Protein AF-A0A1X1JCT3-F1 (afdb_monomer_lite)

Organism: NCBI:txid1458253

Sequence (180 aa):
MIGAYLKKYRTEGNVTTKRLAEYLKVSQSYVSQIENEKKIPSVKKLFEITECIAACSIKEKCEQDGLNSEEYYIEYQTLASSYIDEIIKNINLDSIHNDKEKQMLKDLIEFNDKTSSLPWVSTTYKDISQDIINGEKIKINLDYIFRKNVKITIDGQALTTEDLTALQILIEGIRSRHKS

pLDDT: mean 83.37, std 13.07, range [45.69, 97.69]

Secondary structure (DSSP, 8-state):
-HHHHHHHHHHHTT--HHHHHHHHTS-HHHHHHHHTTSSPPPHHHHHHHHHHHHHHHHHHHHHHH---HHHHHHHHHHHHHHHHHHHHHH--GGG---HHHHHHHHHHHHHHHH-SS-TT---SS---HHHHHTT-------GGGGSTT---EETTEEPPHHHHHHHHHHHHHHHHHTT-

Foldseek 3Di:
DLLCLLVVLLVVLVHDLCNLCVQVVHDSVVNVCSNVVVDDDALVVSLVSLLSSLLSSLVVVCVPPVDDPVVSLVRSQVRSVVSLVVVLVPDDLVPDPDPVNSVRSVVSVVVCVVDVGDPSVPDVDDDCVVVVVVPHDDDDDPPVCLDPPHFDDDPNHTDDPVNSVVVVVVVVVVVVVVVD

InterPro domains:
  IPR001387 Cro/C1-type, helix-turn-helix domain [PF01381] (6-51)
  IPR001387 Cro/C1-type, helix-turn-helix domain [PS50943] (6-61)
  IPR001387 Cro/C1-type, helix-turn-helix domain [SM00530] (5-59)
  IPR001387 Cro/C1-type, helix-turn-helix domain [cd00093] (3-49)
  IPR010982 Lambda repressor-like, DNA-binding domain superfamily [G3DSA:1.10.260.40] (1-118)
  IPR010982 Lambda repressor-like, DNA-binding domain superfamily [SSF47413] (1-51)

Radius of gyration: 21.69 Å; chains: 1; bounding box: 50×47×53 Å

Structure (mmCIF, N/CA/C/O backbone):
data_AF-A0A1X1JCT3-F1
#
_entry.id   AF-A0A1X1JCT3-F1
#
loop_
_atom_site.group_PDB
_atom_site.id
_atom_site.type_symbol
_atom_site.label_atom_id
_atom_site.label_alt_id
_atom_site.label_comp_id
_atom_site.label_asym_id
_atom_site.label_entity_id
_atom_site.label_seq_id
_atom_site.pdbx_PDB_ins_code
_atom_site.Cartn_x
_atom_site.Cartn_y
_atom_site.Cartn_z
_atom_site.occupancy
_atom_site.B_iso_or_equiv
_atom_site.auth_seq_id
_atom_site.auth_comp_id
_atom_site.auth_asym_id
_atom_site.auth_atom_id
_atom_site.pdbx_PDB_model_num
ATOM 1 N N . MET A 1 1 ? 15.648 2.496 -11.342 1.00 85.56 1 MET A N 1
ATOM 2 C CA . MET A 1 1 ? 16.033 1.903 -10.046 1.00 85.56 1 MET A CA 1
ATOM 3 C C . MET A 1 1 ? 14.805 1.415 -9.283 1.00 85.56 1 MET A C 1
ATOM 5 O O . MET A 1 1 ? 14.842 0.349 -8.677 1.00 85.56 1 MET A O 1
ATOM 9 N N . ILE A 1 2 ? 13.714 2.183 -9.307 1.00 90.25 2 ILE A N 1
ATOM 10 C CA . ILE A 1 2 ? 12.456 1.843 -8.625 1.00 90.25 2 ILE A CA 1
ATOM 11 C C . ILE A 1 2 ? 11.802 0.593 -9.226 1.00 90.25 2 ILE A C 1
ATOM 13 O O . ILE A 1 2 ? 11.277 -0.245 -8.493 1.00 90.25 2 ILE A O 1
ATOM 17 N N . GLY A 1 3 ? 11.846 0.443 -10.553 1.00 93.81 3 GLY A N 1
ATOM 18 C CA . GLY A 1 3 ? 11.291 -0.715 -11.249 1.00 93.81 3 GLY A CA 1
ATOM 19 C C . GLY A 1 3 ? 11.857 -2.043 -10.747 1.00 93.81 3 GLY A C 1
ATOM 20 O O . GLY A 1 3 ? 11.100 -2.993 -10.541 1.00 93.81 3 GLY A O 1
ATOM 21 N N . ALA A 1 4 ? 13.162 -2.094 -10.474 1.00 93.56 4 ALA A N 1
ATOM 22 C CA . ALA A 1 4 ? 13.821 -3.273 -9.919 1.00 93.56 4 ALA A CA 1
ATOM 23 C C . ALA A 1 4 ? 13.297 -3.648 -8.520 1.00 93.56 4 ALA A C 1
ATOM 25 O O . ALA A 1 4 ? 13.029 -4.826 -8.277 1.00 93.56 4 ALA A O 1
ATOM 26 N N . TYR A 1 5 ? 13.083 -2.669 -7.632 1.00 95.31 5 TYR A N 1
ATOM 27 C CA . TYR A 1 5 ? 12.475 -2.902 -6.313 1.00 95.31 5 TYR A CA 1
ATOM 28 C C . TYR A 1 5 ? 11.040 -3.412 -6.431 1.00 95.31 5 TYR A C 1
ATOM 30 O O . TYR A 1 5 ? 10.685 -4.413 -5.815 1.00 95.31 5 TYR A O 1
ATOM 38 N N . LEU A 1 6 ? 10.228 -2.787 -7.287 1.00 96.44 6 LEU A N 1
ATOM 39 C CA . LEU A 1 6 ? 8.852 -3.230 -7.522 1.00 96.44 6 LEU A CA 1
ATOM 40 C C . LEU A 1 6 ? 8.801 -4.668 -8.039 1.00 96.44 6 LEU A C 1
ATOM 42 O O . LEU A 1 6 ? 7.996 -5.470 -7.567 1.00 96.44 6 LEU A O 1
ATOM 46 N N . LYS A 1 7 ? 9.699 -5.017 -8.965 1.00 97.38 7 LYS A N 1
ATOM 47 C CA . LYS A 1 7 ? 9.829 -6.382 -9.470 1.00 97.38 7 LYS A CA 1
ATOM 48 C C . LYS A 1 7 ? 10.231 -7.353 -8.360 1.00 97.38 7 LYS A C 1
ATOM 50 O O . LYS A 1 7 ? 9.602 -8.403 -8.264 1.00 97.38 7 LYS A O 1
ATOM 55 N N . LYS A 1 8 ? 11.225 -6.997 -7.535 1.00 96.38 8 LYS A N 1
ATOM 56 C CA . LYS A 1 8 ? 11.683 -7.782 -6.377 1.00 96.38 8 LYS A CA 1
ATOM 57 C C . LYS A 1 8 ? 10.515 -8.097 -5.441 1.00 96.38 8 LYS A C 1
ATOM 59 O O . LYS A 1 8 ? 10.186 -9.271 -5.281 1.00 96.38 8 LYS A O 1
ATOM 64 N N . TYR A 1 9 ? 9.836 -7.076 -4.915 1.00 95.94 9 TYR A N 1
ATOM 65 C CA . TYR A 1 9 ? 8.725 -7.255 -3.972 1.00 95.94 9 TYR A CA 1
ATOM 66 C C . TYR A 1 9 ? 7.585 -8.067 -4.571 1.00 95.94 9 TYR A C 1
ATOM 68 O O . TYR A 1 9 ? 7.040 -8.958 -3.924 1.00 95.94 9 TYR A O 1
ATOM 76 N N . ARG A 1 10 ? 7.258 -7.808 -5.843 1.00 96.06 10 ARG A N 1
ATOM 77 C CA . ARG A 1 10 ? 6.244 -8.576 -6.559 1.00 96.06 10 ARG A CA 1
ATOM 78 C C . ARG A 1 10 ? 6.619 -10.061 -6.620 1.00 96.06 10 ARG A C 1
ATOM 80 O O . ARG A 1 10 ? 5.765 -10.908 -6.379 1.00 96.06 10 ARG A O 1
ATOM 87 N N . THR A 1 11 ? 7.869 -10.384 -6.956 1.00 95.62 11 THR A N 1
ATOM 88 C CA . THR A 1 11 ? 8.324 -11.779 -7.050 1.00 95.62 11 THR A CA 1
ATOM 89 C C . THR A 1 11 ? 8.438 -12.469 -5.696 1.00 95.62 11 THR A C 1
ATOM 91 O O . THR A 1 11 ? 8.038 -13.621 -5.590 1.00 95.62 11 THR A O 1
ATOM 94 N N . GLU A 1 12 ? 8.922 -11.777 -4.664 1.00 93.69 12 GLU A N 1
ATOM 95 C CA . GLU A 1 12 ? 8.999 -12.305 -3.293 1.00 93.69 12 GLU A CA 1
ATOM 96 C C . GLU A 1 12 ? 7.607 -12.550 -2.699 1.00 93.69 12 GLU A C 1
ATOM 98 O O . GLU A 1 12 ? 7.407 -13.479 -1.921 1.00 93.69 12 GLU A O 1
ATOM 103 N N . GLY A 1 13 ? 6.631 -11.742 -3.111 1.00 89.56 13 GLY A N 1
ATOM 104 C CA . GLY A 1 13 ? 5.223 -11.892 -2.773 1.00 89.56 13 GLY A CA 1
ATOM 105 C C . GLY A 1 13 ? 4.447 -12.902 -3.619 1.00 89.56 13 GLY A C 1
ATOM 106 O O . GLY A 1 13 ? 3.234 -12.956 -3.481 1.00 89.56 13 GLY A O 1
ATOM 107 N N . ASN A 1 14 ? 5.105 -13.648 -4.518 1.00 91.31 14 ASN A N 1
ATOM 108 C CA . ASN A 1 14 ? 4.488 -14.585 -5.476 1.00 91.31 14 ASN A CA 1
ATOM 109 C C . ASN A 1 14 ? 3.436 -13.978 -6.428 1.00 91.31 14 ASN A C 1
ATOM 111 O O . ASN A 1 14 ? 2.758 -14.682 -7.177 1.00 91.31 14 ASN A O 1
ATOM 115 N N . VAL A 1 15 ? 3.382 -12.652 -6.530 1.00 93.19 15 VAL A N 1
ATOM 116 C CA . VAL A 1 15 ? 2.415 -11.951 -7.371 1.00 93.19 15 VAL A CA 1
ATOM 117 C C . VAL A 1 15 ? 2.869 -11.990 -8.835 1.00 93.19 15 VAL A C 1
ATOM 119 O O . VAL A 1 15 ? 3.974 -11.583 -9.202 1.00 93.19 15 VAL A O 1
ATOM 122 N N . THR A 1 16 ? 2.015 -12.439 -9.751 1.00 94.81 16 THR A N 1
ATOM 123 C CA . THR A 1 16 ? 2.352 -12.388 -11.187 1.00 94.81 16 THR A CA 1
ATOM 124 C C . THR A 1 16 ? 2.177 -10.976 -11.753 1.00 94.81 16 THR A C 1
ATOM 126 O O . THR A 1 16 ? 1.294 -10.226 -11.336 1.00 94.81 16 THR A O 1
ATOM 129 N N . THR A 1 17 ? 2.963 -10.602 -12.772 1.00 96.19 17 THR A N 1
ATOM 130 C CA . THR A 1 17 ? 2.784 -9.313 -13.475 1.00 96.19 17 THR A CA 1
ATOM 131 C C . THR A 1 17 ? 1.367 -9.167 -14.040 1.00 96.19 17 THR A C 1
ATOM 133 O O . THR A 1 17 ? 0.822 -8.067 -14.058 1.00 96.19 17 THR A O 1
ATOM 136 N N . LYS A 1 18 ? 0.761 -10.276 -14.491 1.00 95.81 18 LYS A N 1
ATOM 137 C CA . LYS A 1 18 ? -0.619 -10.312 -14.989 1.00 95.81 18 LYS A CA 1
ATOM 138 C C . LYS A 1 18 ? -1.611 -9.937 -13.884 1.00 95.81 18 LYS A C 1
ATOM 140 O O . LYS A 1 18 ? -2.403 -9.024 -14.081 1.00 95.81 18 LYS A O 1
ATOM 145 N N . ARG A 1 19 ? -1.512 -10.581 -12.717 1.00 92.75 19 ARG A N 1
ATOM 146 C CA . ARG A 1 19 ? -2.405 -10.331 -11.577 1.00 92.75 19 ARG A CA 1
ATOM 147 C C . ARG A 1 19 ? -2.274 -8.905 -11.049 1.00 92.75 19 ARG A C 1
ATOM 149 O O . ARG A 1 19 ? -3.281 -8.239 -10.834 1.00 92.75 19 ARG A O 1
ATOM 156 N N . LEU A 1 20 ? -1.046 -8.399 -10.926 1.00 95.31 20 LEU A N 1
ATOM 157 C CA . LEU A 1 20 ? -0.819 -7.005 -10.539 1.00 95.31 20 LEU A CA 1
ATOM 158 C C . LEU A 1 20 ? -1.470 -6.027 -11.533 1.00 95.31 20 LEU A C 1
ATOM 160 O O . LEU A 1 20 ? -2.116 -5.063 -11.127 1.00 95.31 20 LEU A O 1
ATOM 164 N N . ALA A 1 21 ? -1.338 -6.284 -12.837 1.00 96.25 21 ALA A N 1
ATOM 165 C CA . ALA A 1 21 ? -1.943 -5.450 -13.873 1.00 96.25 21 ALA A CA 1
ATOM 166 C C . ALA A 1 21 ? -3.483 -5.465 -13.827 1.00 96.25 21 ALA A C 1
ATOM 168 O O . ALA A 1 21 ? -4.101 -4.411 -13.980 1.00 96.25 21 ALA A O 1
ATOM 169 N N . GLU A 1 22 ? -4.090 -6.629 -13.568 1.00 94.00 22 GLU A N 1
ATOM 170 C CA . GLU A 1 22 ? -5.540 -6.781 -13.383 1.00 94.00 22 GLU A CA 1
ATOM 171 C C . GLU A 1 22 ? -6.048 -5.945 -12.199 1.00 94.00 22 GLU A C 1
ATOM 173 O O . GLU A 1 22 ? -6.997 -5.177 -12.359 1.00 94.00 22 GLU A O 1
ATOM 178 N N . TYR A 1 23 ? -5.375 -6.018 -11.044 1.00 90.19 23 TYR A N 1
ATOM 179 C CA . TYR A 1 23 ? -5.719 -5.229 -9.854 1.00 90.19 23 TYR A CA 1
ATOM 180 C C . TYR A 1 23 ? -5.597 -3.721 -10.096 1.00 90.19 23 TYR A C 1
ATOM 182 O O . TYR A 1 23 ? -6.498 -2.952 -9.759 1.00 90.19 23 TYR A O 1
ATOM 190 N N . LEU A 1 24 ? -4.512 -3.301 -10.748 1.00 92.00 24 LEU A N 1
ATOM 191 C CA . LEU A 1 24 ? -4.261 -1.900 -11.089 1.00 92.00 24 LEU A CA 1
ATOM 192 C C . LEU A 1 24 ? -5.132 -1.381 -12.243 1.00 92.00 24 LEU A C 1
ATOM 194 O O . LEU A 1 24 ? -5.092 -0.184 -12.534 1.00 92.00 24 LEU A O 1
ATOM 198 N N . LYS A 1 25 ? -5.893 -2.257 -12.916 1.00 95.12 25 LYS A N 1
ATOM 199 C CA . LYS A 1 25 ? -6.680 -1.946 -14.120 1.00 95.12 25 LYS A CA 1
ATOM 200 C C . LYS A 1 25 ? -5.827 -1.304 -15.224 1.00 95.12 25 LYS A C 1
ATOM 202 O O . LYS A 1 25 ? -6.226 -0.330 -15.861 1.00 95.12 25 LYS A O 1
ATOM 207 N N . VAL A 1 26 ? -4.634 -1.854 -15.446 1.00 95.19 26 VAL A N 1
ATOM 208 C CA . VAL A 1 26 ? -3.683 -1.433 -16.491 1.00 95.19 26 VAL A CA 1
ATOM 209 C C . VAL A 1 26 ? -3.260 -2.627 -17.346 1.00 95.19 26 VAL A C 1
ATOM 211 O O . VAL A 1 26 ? -3.578 -3.774 -17.047 1.00 95.19 26 VAL A O 1
ATOM 214 N N . SER A 1 27 ? -2.516 -2.386 -18.428 1.00 97.56 27 SER A N 1
ATOM 215 C CA . SER A 1 27 ? -1.967 -3.482 -19.230 1.00 97.56 27 SER A CA 1
ATOM 216 C C . SER A 1 27 ? -0.768 -4.145 -18.542 1.00 97.56 27 SER A C 1
ATOM 218 O O . SER A 1 27 ? 0.039 -3.486 -17.885 1.00 97.56 27 SER A O 1
ATOM 220 N N . GLN A 1 28 ? -0.575 -5.447 -18.766 1.00 97.31 28 GLN A N 1
ATOM 221 C CA . GLN A 1 28 ? 0.627 -6.156 -18.302 1.00 97.31 28 GLN A CA 1
ATOM 222 C C . GLN A 1 28 ? 1.914 -5.515 -18.854 1.00 97.31 28 GLN A C 1
ATOM 224 O O . GLN A 1 28 ? 2.928 -5.433 -18.159 1.00 97.31 28 GLN A O 1
ATOM 229 N N . SER A 1 29 ? 1.860 -4.994 -20.087 1.00 97.69 29 SER A N 1
ATOM 230 C CA . SER A 1 29 ? 2.967 -4.245 -20.687 1.00 97.69 29 SER A CA 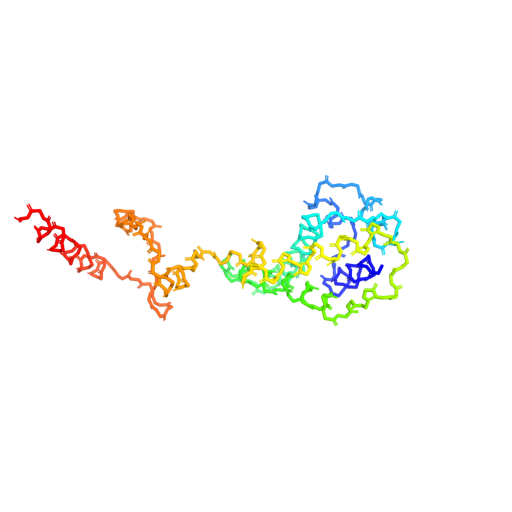1
ATOM 231 C C . SER A 1 29 ? 3.292 -2.963 -19.919 1.00 97.69 29 SER A C 1
ATOM 233 O O . SER A 1 29 ? 4.461 -2.605 -19.846 1.00 97.69 29 SER A O 1
ATOM 235 N N . TYR A 1 30 ? 2.300 -2.265 -19.360 1.00 97.31 30 TYR A N 1
ATOM 236 C CA . TYR A 1 30 ? 2.524 -1.049 -18.577 1.00 97.31 30 TYR A CA 1
ATOM 237 C C . TYR A 1 30 ? 3.313 -1.354 -17.297 1.00 97.31 30 TYR A C 1
ATOM 239 O O . TYR A 1 30 ? 4.300 -0.680 -17.011 1.00 97.31 30 TYR A O 1
ATOM 247 N N . VAL A 1 31 ? 2.925 -2.409 -16.573 1.00 97.31 31 VAL A N 1
ATOM 248 C CA . VAL A 1 31 ? 3.650 -2.873 -15.376 1.00 97.31 31 VAL A CA 1
ATOM 249 C C . VAL A 1 31 ? 5.072 -3.295 -15.744 1.00 97.31 31 VAL A C 1
ATOM 251 O O . VAL A 1 31 ? 6.030 -2.843 -15.127 1.00 97.31 31 VAL A O 1
ATOM 254 N N . SER A 1 32 ? 5.228 -4.081 -16.814 1.00 97.25 32 SER A N 1
ATOM 255 C CA . SER A 1 32 ? 6.544 -4.508 -17.301 1.00 97.25 32 SER A CA 1
ATOM 256 C C . SER A 1 32 ? 7.435 -3.326 -17.706 1.00 97.25 32 SER A C 1
ATOM 258 O O . SER A 1 32 ? 8.631 -3.328 -17.432 1.00 97.25 32 SER A O 1
ATOM 260 N N . GLN A 1 33 ? 6.880 -2.279 -18.323 1.00 97.69 33 GLN A N 1
ATOM 261 C CA . GLN A 1 33 ? 7.644 -1.070 -18.644 1.00 97.69 33 GLN A CA 1
ATOM 262 C C . GLN A 1 33 ? 8.163 -0.364 -17.390 1.00 97.69 33 GLN A C 1
ATOM 264 O O . GLN A 1 33 ? 9.284 0.133 -17.419 1.00 97.69 33 GLN A O 1
ATOM 269 N N . ILE A 1 34 ? 7.386 -0.342 -16.306 1.00 96.62 34 ILE A N 1
ATOM 270 C CA . ILE A 1 34 ? 7.836 0.215 -15.026 1.00 96.62 34 ILE A CA 1
ATOM 271 C C . ILE A 1 34 ? 8.928 -0.665 -14.415 1.00 96.62 34 ILE A C 1
ATOM 273 O O . ILE A 1 34 ? 10.010 -0.171 -14.126 1.00 96.62 34 ILE A O 1
ATOM 277 N N . GLU A 1 35 ? 8.693 -1.974 -14.295 1.00 96.75 35 GLU A N 1
ATOM 278 C CA . GLU A 1 35 ? 9.648 -2.922 -13.697 1.00 96.75 35 GLU A CA 1
ATOM 279 C C . GLU A 1 35 ? 10.999 -2.982 -14.420 1.00 96.75 35 GLU A C 1
ATOM 281 O O . GLU A 1 35 ? 12.017 -3.301 -13.814 1.00 96.75 35 GLU A O 1
ATOM 286 N N . ASN A 1 36 ? 11.010 -2.688 -15.721 1.00 95.81 36 ASN A N 1
ATOM 287 C CA . ASN A 1 36 ? 12.220 -2.648 -16.541 1.00 95.81 36 ASN A CA 1
ATOM 288 C C . ASN A 1 36 ? 12.744 -1.219 -16.763 1.00 95.81 36 ASN A C 1
ATOM 290 O O . ASN A 1 36 ? 13.478 -0.992 -17.722 1.00 95.81 36 ASN A O 1
ATOM 294 N N . GLU A 1 37 ? 12.343 -0.255 -15.926 1.00 93.06 37 GLU A N 1
ATOM 295 C CA . GLU A 1 37 ? 12.849 1.130 -15.921 1.00 93.06 37 GLU A CA 1
ATOM 296 C C . GLU A 1 37 ? 12.581 1.921 -17.216 1.00 93.06 37 GLU A C 1
ATOM 298 O O . GLU A 1 37 ? 13.132 2.995 -17.446 1.00 93.06 37 GLU A O 1
ATOM 303 N N . LYS A 1 38 ? 11.701 1.413 -18.083 1.00 94.38 38 LYS A N 1
ATOM 304 C CA . LYS A 1 38 ? 11.296 2.076 -19.332 1.00 94.38 38 LYS A CA 1
ATOM 305 C C . LYS A 1 38 ? 10.260 3.168 -19.088 1.00 94.38 38 LYS A C 1
ATOM 307 O O . LYS A 1 38 ? 10.046 4.018 -19.951 1.00 94.38 38 LYS A O 1
ATOM 312 N N . LYS A 1 39 ? 9.573 3.123 -17.946 1.00 94.94 39 LYS A N 1
ATOM 313 C CA . LYS A 1 39 ? 8.549 4.089 -17.560 1.00 94.94 39 LYS A CA 1
ATOM 314 C C . LYS A 1 39 ? 8.666 4.424 -16.081 1.00 94.94 39 LYS A C 1
ATOM 316 O O . LYS A 1 39 ? 8.660 3.535 -15.243 1.00 94.94 39 LYS A O 1
ATOM 321 N N . ILE A 1 40 ? 8.704 5.716 -15.779 1.00 93.69 40 ILE A N 1
ATOM 322 C CA . ILE A 1 40 ? 8.764 6.224 -14.408 1.00 93.69 40 ILE A CA 1
ATOM 323 C C . ILE A 1 40 ? 7.322 6.476 -13.933 1.00 93.69 40 ILE A C 1
ATOM 325 O O . ILE A 1 40 ? 6.595 7.218 -14.606 1.00 93.69 40 ILE A O 1
ATOM 329 N N . PRO A 1 41 ? 6.858 5.841 -12.841 1.00 94.44 41 PRO A N 1
ATOM 330 C CA . PRO A 1 41 ? 5.549 6.128 -12.262 1.00 94.44 41 PRO A CA 1
ATOM 331 C C . PRO A 1 41 ? 5.560 7.490 -11.551 1.00 94.44 41 PRO A C 1
ATOM 333 O O . PRO A 1 41 ? 6.612 7.985 -11.171 1.00 94.44 41 PRO A O 1
ATOM 336 N N . SER A 1 42 ? 4.393 8.095 -11.327 1.00 93.19 42 SER A N 1
ATOM 337 C CA . SER A 1 42 ? 4.280 9.184 -10.344 1.00 93.19 42 SER A CA 1
ATOM 338 C C . SER A 1 42 ? 4.380 8.633 -8.918 1.00 93.19 42 SER A C 1
ATOM 340 O O . SER A 1 42 ? 4.141 7.443 -8.718 1.00 93.19 42 SER A O 1
ATOM 342 N N . VAL A 1 43 ? 4.637 9.484 -7.918 1.00 91.81 43 VAL A N 1
ATOM 343 C CA . VAL A 1 43 ? 4.608 9.090 -6.491 1.00 91.81 43 VAL A CA 1
ATOM 344 C C . VAL A 1 43 ? 3.286 8.405 -6.134 1.00 91.81 43 VAL A C 1
ATOM 346 O O . VAL A 1 43 ? 3.277 7.288 -5.627 1.00 91.81 43 VAL A O 1
ATOM 349 N N . LYS A 1 44 ? 2.154 8.998 -6.532 1.00 90.00 44 LYS A N 1
ATOM 350 C CA . LYS A 1 44 ? 0.828 8.388 -6.350 1.00 90.00 44 LYS A CA 1
ATOM 351 C C . LYS A 1 44 ? 0.717 7.004 -7.000 1.00 90.00 44 LYS A C 1
ATOM 353 O O . LYS A 1 44 ? 0.133 6.096 -6.426 1.00 90.00 44 LYS A O 1
ATOM 358 N N . LYS A 1 45 ? 1.252 6.827 -8.211 1.00 92.62 45 LYS A N 1
ATOM 359 C CA . LYS A 1 45 ? 1.187 5.529 -8.890 1.00 92.62 45 LYS A CA 1
ATOM 360 C C . LYS A 1 45 ? 2.139 4.511 -8.256 1.00 92.62 45 LYS A C 1
ATOM 362 O O . LYS A 1 45 ? 1.795 3.338 -8.233 1.00 92.62 45 LYS A O 1
ATOM 367 N N . LEU A 1 46 ? 3.296 4.938 -7.749 1.00 94.25 46 LEU A N 1
ATOM 368 C CA . LEU A 1 46 ? 4.205 4.083 -6.984 1.00 94.25 46 LEU A CA 1
ATOM 369 C C . LEU A 1 46 ? 3.484 3.512 -5.762 1.00 94.25 46 LEU A C 1
ATOM 371 O O . LEU A 1 46 ? 3.464 2.301 -5.593 1.00 94.25 46 LEU A O 1
ATOM 375 N N . PHE A 1 47 ? 2.827 4.385 -5.005 1.00 91.75 47 PHE A N 1
ATOM 376 C CA . PHE A 1 47 ? 1.982 4.048 -3.867 1.00 91.75 47 PHE A CA 1
ATOM 377 C C . PHE A 1 47 ? 0.893 3.024 -4.202 1.00 91.75 47 PHE A C 1
ATOM 379 O O . PHE A 1 47 ? 0.811 1.978 -3.565 1.00 91.75 47 PHE A O 1
ATOM 386 N N . GLU A 1 48 ? 0.121 3.262 -5.263 1.00 91.81 48 GLU A N 1
ATOM 387 C CA . GLU A 1 48 ? -0.893 2.304 -5.720 1.00 91.81 48 GLU A CA 1
ATOM 388 C C . GLU A 1 48 ? -0.284 0.943 -6.109 1.00 91.81 48 GLU A C 1
ATOM 390 O O . GLU A 1 48 ? -0.882 -0.103 -5.856 1.00 91.81 48 GLU A O 1
ATOM 395 N N . ILE A 1 49 ? 0.906 0.933 -6.726 1.00 95.00 49 ILE A N 1
ATOM 396 C CA . ILE A 1 49 ? 1.592 -0.307 -7.110 1.00 95.00 49 ILE A CA 1
ATOM 397 C C . ILE A 1 49 ? 2.074 -1.069 -5.871 1.00 95.00 49 ILE A C 1
ATOM 399 O O . ILE A 1 49 ? 1.822 -2.269 -5.784 1.00 95.00 49 ILE A O 1
ATOM 403 N N . THR A 1 50 ? 2.754 -0.411 -4.926 1.00 94.25 50 THR A N 1
ATOM 404 C CA . THR A 1 50 ? 3.269 -1.057 -3.706 1.00 94.25 50 THR A CA 1
ATOM 405 C C . THR A 1 50 ? 2.142 -1.595 -2.837 1.00 94.25 50 THR A C 1
ATOM 407 O O . THR A 1 50 ? 2.239 -2.720 -2.349 1.00 94.25 50 THR A O 1
ATOM 410 N N . GLU A 1 51 ? 1.047 -0.843 -2.720 1.00 91.81 51 GLU A N 1
ATOM 411 C CA . GLU A 1 51 ? -0.161 -1.278 -2.022 1.00 91.81 51 GLU A CA 1
ATOM 412 C C . GLU A 1 51 ? -0.779 -2.516 -2.687 1.00 91.81 51 GLU A C 1
ATOM 414 O O . GLU A 1 51 ? -1.052 -3.511 -2.017 1.00 91.81 51 GLU A O 1
ATOM 419 N N . CYS A 1 52 ? -0.934 -2.508 -4.017 1.00 92.69 52 CYS A N 1
ATOM 420 C CA . CYS A 1 52 ? -1.479 -3.656 -4.744 1.00 92.69 52 CYS A CA 1
ATOM 421 C C . CYS A 1 52 ? -0.586 -4.895 -4.651 1.00 92.69 52 CYS A C 1
ATOM 423 O O . CYS A 1 52 ? -1.113 -6.004 -4.549 1.00 92.69 52 CYS A O 1
ATOM 425 N N . ILE A 1 53 ? 0.743 -4.729 -4.695 1.00 94.62 53 ILE A N 1
ATOM 426 C CA . ILE A 1 53 ? 1.681 -5.839 -4.489 1.00 94.62 53 ILE A CA 1
ATOM 427 C C . ILE A 1 53 ? 1.449 -6.428 -3.101 1.00 94.62 53 ILE A C 1
ATOM 429 O O . ILE A 1 53 ? 1.168 -7.617 -3.009 1.00 94.62 53 ILE A O 1
ATOM 433 N N . ALA A 1 54 ? 1.489 -5.612 -2.046 1.00 92.62 54 ALA A N 1
ATOM 434 C CA . ALA A 1 54 ? 1.309 -6.088 -0.679 1.00 92.62 54 ALA A CA 1
ATOM 435 C C . ALA A 1 54 ? -0.047 -6.780 -0.475 1.00 92.62 54 ALA A C 1
ATOM 437 O O . ALA A 1 54 ? -0.095 -7.890 0.051 1.00 92.62 54 ALA A O 1
ATOM 438 N N . ALA A 1 55 ? -1.137 -6.174 -0.954 1.00 89.19 55 ALA A N 1
ATOM 439 C CA . ALA A 1 55 ? -2.477 -6.747 -0.860 1.00 89.19 55 ALA A CA 1
ATOM 440 C C . ALA A 1 55 ? -2.571 -8.103 -1.577 1.00 89.19 55 ALA A C 1
ATOM 442 O O . ALA A 1 55 ? -3.147 -9.047 -1.041 1.00 89.19 55 ALA A O 1
ATOM 443 N N . CYS A 1 56 ? -1.977 -8.234 -2.768 1.00 89.00 56 CYS A N 1
ATOM 444 C CA . CYS A 1 56 ? -1.935 -9.514 -3.476 1.00 89.00 56 CYS A CA 1
ATOM 445 C C . CYS A 1 56 ? -1.104 -10.559 -2.715 1.00 89.00 56 CYS A C 1
ATOM 447 O O . CYS A 1 56 ? -1.572 -11.686 -2.565 1.00 89.00 56 CYS A O 1
ATOM 449 N N . SER A 1 57 ? 0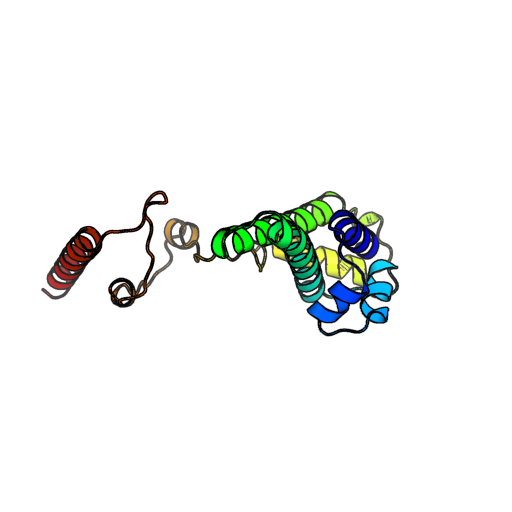.067 -10.178 -2.196 1.00 88.56 57 SER A N 1
ATOM 450 C CA . SER A 1 57 ? 0.960 -11.059 -1.431 1.00 88.56 57 SER A CA 1
ATOM 451 C C . SER A 1 57 ? 0.310 -11.591 -0.151 1.00 88.56 57 SER A C 1
ATOM 453 O O . SER A 1 57 ? 0.455 -12.765 0.178 1.00 88.56 57 SER A O 1
ATOM 455 N N . ILE A 1 58 ? -0.405 -10.735 0.588 1.00 83.44 58 ILE A N 1
ATOM 456 C CA . ILE A 1 58 ? -1.116 -11.131 1.812 1.00 83.44 58 ILE A CA 1
ATOM 457 C C . ILE A 1 58 ? -2.347 -11.969 1.467 1.00 83.44 58 ILE A C 1
ATOM 459 O O . ILE A 1 58 ? -2.566 -13.002 2.088 1.00 83.44 58 ILE A O 1
ATOM 463 N N . LYS A 1 59 ? -3.110 -11.610 0.426 1.00 75.62 59 LYS A N 1
ATOM 464 C CA . LYS A 1 59 ? -4.287 -12.387 0.009 1.00 75.62 59 LYS A CA 1
ATOM 465 C C . LYS A 1 59 ? -3.940 -13.834 -0.347 1.00 75.62 59 LYS A C 1
ATOM 467 O O . LYS A 1 59 ? -4.690 -14.732 0.018 1.00 75.62 59 LYS A O 1
ATOM 472 N N . GLU A 1 60 ? -2.809 -14.064 -1.013 1.00 66.00 60 GLU A N 1
ATOM 473 C CA .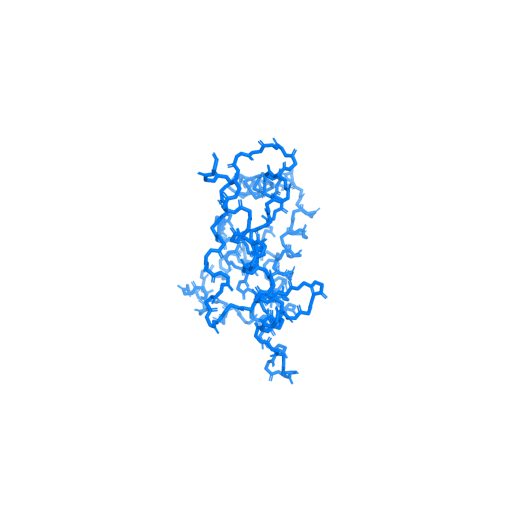 GLU A 1 60 ? -2.332 -15.422 -1.313 1.00 66.00 60 GLU A CA 1
ATOM 474 C C . GLU A 1 60 ? -2.014 -16.233 -0.046 1.00 66.00 60 GLU A C 1
ATOM 476 O O . GLU A 1 60 ? -2.239 -17.442 -0.035 1.00 66.00 60 GLU A O 1
ATOM 481 N N . LYS A 1 61 ? -1.568 -15.580 1.035 1.00 63.38 61 LYS A N 1
ATOM 482 C CA . LYS A 1 61 ? -1.378 -16.214 2.351 1.00 63.38 61 LYS A CA 1
ATOM 483 C C . LYS A 1 61 ? -2.712 -16.457 3.069 1.00 63.38 61 LYS A C 1
ATOM 485 O O . LYS A 1 61 ? -2.935 -17.528 3.619 1.00 63.38 61 LYS A O 1
ATOM 490 N N . CYS A 1 62 ? -3.650 -15.512 3.008 1.00 63.34 62 CYS A N 1
ATOM 491 C CA . CYS A 1 62 ? -4.960 -15.646 3.659 1.00 63.34 62 CYS A CA 1
ATOM 492 C C . CYS A 1 62 ? -5.849 -16.725 3.026 1.00 63.34 62 CYS A C 1
ATOM 494 O O . CYS A 1 62 ? -6.610 -17.374 3.741 1.00 63.34 62 CYS A O 1
ATOM 496 N N . GLU A 1 63 ? -5.746 -16.940 1.708 1.00 59.53 63 GLU A N 1
ATOM 497 C CA . GLU A 1 63 ? -6.420 -18.045 1.007 1.00 59.53 63 GLU A CA 1
ATOM 498 C C . GLU A 1 63 ? -5.936 -19.431 1.496 1.00 59.53 63 GLU A C 1
ATOM 500 O O . GLU A 1 63 ? -6.615 -20.427 1.248 1.00 59.53 63 GLU A O 1
ATOM 505 N N . GLN A 1 64 ? -4.812 -19.495 2.224 1.00 56.09 64 GLN A N 1
ATOM 506 C CA . GLN A 1 64 ? -4.244 -20.715 2.808 1.00 56.09 64 GLN A CA 1
ATOM 507 C C . GLN A 1 64 ? -4.520 -20.846 4.321 1.00 56.09 64 GLN A C 1
ATOM 509 O O . GLN A 1 64 ? -4.790 -21.957 4.773 1.00 56.09 64 GLN A O 1
ATOM 514 N N . ASP A 1 65 ? -4.541 -19.734 5.074 1.00 55.25 65 ASP A N 1
ATOM 515 C CA . ASP A 1 65 ? -4.479 -19.760 6.551 1.00 55.25 65 ASP A CA 1
ATOM 516 C C . ASP A 1 65 ? -5.718 -19.213 7.306 1.00 55.25 65 ASP A C 1
ATOM 518 O O . ASP A 1 65 ? -5.768 -19.282 8.532 1.00 55.25 65 ASP A O 1
ATOM 522 N N . GLY A 1 66 ? -6.756 -18.703 6.626 1.00 56.56 66 GLY A N 1
ATOM 523 C CA . GLY A 1 66 ? -8.043 -18.373 7.276 1.00 56.56 66 GLY A CA 1
ATOM 524 C C . GLY A 1 66 ? -8.084 -17.090 8.131 1.00 56.56 66 GLY A C 1
ATOM 525 O O . GLY A 1 66 ? -8.907 -16.992 9.042 1.00 56.56 66 GLY A O 1
ATOM 526 N N . LEU A 1 67 ? -7.230 -16.105 7.833 1.00 54.75 67 LEU A N 1
ATOM 527 C CA . LEU A 1 67 ? -7.197 -14.770 8.463 1.00 54.75 67 LEU A CA 1
ATOM 528 C C . LEU A 1 67 ? -8.540 -14.012 8.372 1.00 54.75 67 LEU A C 1
ATOM 530 O O . LEU A 1 67 ? -9.243 -14.073 7.358 1.00 54.75 67 LEU A O 1
ATOM 534 N N . ASN A 1 68 ? -8.879 -13.246 9.418 1.00 57.84 68 ASN A N 1
ATOM 535 C CA . ASN A 1 68 ? -10.056 -12.369 9.420 1.00 57.84 68 ASN A CA 1
ATOM 536 C C . ASN A 1 68 ? -9.804 -11.065 8.624 1.00 57.84 68 ASN A C 1
ATOM 538 O O . ASN A 1 68 ? -8.669 -10.669 8.363 1.00 57.84 68 ASN A O 1
ATOM 542 N N . SER A 1 69 ? -10.874 -10.379 8.207 1.00 57.94 69 SER A N 1
ATOM 543 C CA . SER A 1 69 ? -10.792 -9.218 7.303 1.00 57.94 69 SER A CA 1
ATOM 544 C C . SER A 1 69 ? -10.113 -7.975 7.894 1.00 57.94 69 SER A C 1
ATOM 546 O O . SER A 1 69 ? -9.650 -7.126 7.134 1.00 57.94 69 SER A O 1
ATOM 548 N N . GLU A 1 70 ? -10.104 -7.832 9.221 1.00 58.31 70 GLU A N 1
ATOM 549 C CA . GLU A 1 70 ? -9.509 -6.680 9.915 1.00 58.31 70 GLU A CA 1
ATOM 550 C C . GLU A 1 70 ? -7.980 -6.861 10.046 1.00 58.31 70 GLU A C 1
ATOM 552 O O . GLU A 1 70 ? -7.235 -5.928 9.747 1.00 58.31 70 GLU A O 1
ATOM 557 N N . GLU A 1 71 ? -7.504 -8.075 10.353 1.00 62.75 71 GLU A N 1
ATOM 558 C CA . GLU A 1 71 ? -6.074 -8.440 10.349 1.00 62.75 71 GLU A CA 1
ATOM 559 C C . GLU A 1 71 ? -5.457 -8.329 8.947 1.00 62.75 71 GLU A C 1
ATOM 561 O O . GLU A 1 71 ? -4.385 -7.745 8.786 1.00 62.75 71 GLU A O 1
ATOM 566 N N . TYR A 1 72 ? -6.188 -8.765 7.913 1.00 68.25 72 TYR A N 1
ATOM 567 C CA . TYR A 1 72 ? -5.779 -8.626 6.510 1.00 68.25 72 TYR A CA 1
ATOM 568 C C . TYR A 1 72 ? -5.415 -7.181 6.138 1.00 68.25 72 TYR A C 1
ATOM 570 O O . TYR A 1 72 ? -4.408 -6.941 5.468 1.00 68.25 72 TYR A O 1
ATOM 578 N N . TYR A 1 73 ? -6.245 -6.217 6.553 1.00 68.69 73 TYR A N 1
ATOM 579 C CA . TYR A 1 73 ? -6.078 -4.814 6.178 1.00 68.69 73 TYR A CA 1
ATOM 580 C C . TYR A 1 73 ? -4.822 -4.208 6.806 1.00 68.69 73 TYR A C 1
ATOM 582 O O . TYR A 1 73 ? -4.059 -3.530 6.125 1.00 68.69 73 TYR A O 1
ATOM 590 N N . ILE A 1 74 ? -4.573 -4.505 8.082 1.00 69.12 74 ILE A N 1
ATOM 591 C CA . ILE A 1 74 ? -3.386 -4.023 8.793 1.00 69.12 74 ILE A CA 1
ATOM 592 C C . ILE A 1 74 ? -2.119 -4.628 8.175 1.00 69.12 74 ILE A C 1
ATOM 594 O O . ILE A 1 74 ? -1.171 -3.903 7.873 1.00 69.12 74 ILE A O 1
ATOM 598 N N . GLU A 1 75 ? -2.115 -5.938 7.920 1.00 78.25 75 GLU A N 1
ATOM 599 C CA . GLU A 1 75 ? -0.928 -6.643 7.431 1.00 78.25 75 GLU A CA 1
ATOM 600 C C . GLU A 1 75 ? -0.442 -6.137 6.071 1.00 78.25 75 GLU A C 1
ATOM 602 O O . GLU A 1 75 ? 0.756 -5.881 5.898 1.00 78.25 75 GLU A O 1
ATOM 607 N N . TYR A 1 76 ? -1.343 -5.960 5.097 1.00 82.62 76 TYR A N 1
ATOM 608 C CA . TYR A 1 76 ? -0.901 -5.508 3.777 1.00 82.62 76 TYR A CA 1
ATOM 609 C C . TYR A 1 76 ? -0.426 -4.054 3.807 1.00 82.62 76 TYR A C 1
ATOM 611 O O . TYR A 1 76 ? 0.490 -3.696 3.067 1.00 82.62 76 TYR A O 1
ATOM 619 N N . GLN A 1 77 ? -1.006 -3.216 4.666 1.00 82.75 77 GLN A N 1
ATOM 620 C CA . GLN A 1 77 ? -0.579 -1.830 4.817 1.00 82.75 77 GLN A CA 1
ATOM 621 C C . GLN A 1 77 ? 0.815 -1.737 5.422 1.00 82.75 77 GLN A C 1
ATOM 623 O O . GLN A 1 77 ? 1.665 -1.029 4.884 1.00 82.75 77 GLN A O 1
ATOM 628 N N . THR A 1 78 ? 1.080 -2.490 6.492 1.00 84.06 78 THR A N 1
ATOM 629 C CA . THR A 1 78 ? 2.418 -2.583 7.087 1.00 84.06 78 THR A CA 1
ATOM 630 C C . THR A 1 78 ? 3.440 -3.064 6.060 1.00 84.06 78 THR A C 1
ATOM 632 O O . THR A 1 78 ? 4.519 -2.481 5.935 1.00 84.06 78 THR A O 1
ATOM 635 N N . LEU A 1 79 ? 3.088 -4.080 5.268 1.00 88.88 79 LEU A N 1
ATOM 636 C CA . LEU A 1 79 ? 3.961 -4.602 4.224 1.00 88.88 79 LEU A CA 1
ATOM 637 C C . LEU A 1 79 ? 4.224 -3.564 3.119 1.00 88.88 79 LEU A C 1
ATOM 639 O O . LEU A 1 79 ? 5.378 -3.339 2.754 1.00 88.88 79 LEU A O 1
ATOM 643 N N . ALA A 1 80 ? 3.189 -2.877 2.632 1.00 90.75 80 ALA A N 1
ATOM 644 C CA . ALA A 1 80 ? 3.334 -1.821 1.632 1.00 90.75 80 ALA A CA 1
ATOM 645 C C . ALA A 1 80 ? 4.229 -0.671 2.123 1.00 90.75 80 ALA A C 1
ATOM 647 O O . ALA A 1 80 ? 5.023 -0.143 1.345 1.00 90.75 80 ALA A O 1
ATOM 648 N N . SER A 1 81 ? 4.155 -0.317 3.408 1.00 87.88 81 SER A N 1
ATOM 649 C CA . SER A 1 81 ? 5.032 0.694 4.012 1.00 87.88 81 SER A CA 1
ATOM 650 C C . SER A 1 81 ? 6.476 0.250 4.042 1.00 87.88 81 SER A C 1
ATOM 652 O O . SER A 1 81 ? 7.349 0.990 3.597 1.00 87.88 81 SER A O 1
ATOM 654 N N . SER A 1 82 ? 6.717 -0.997 4.454 1.00 90.44 82 SER A N 1
ATOM 655 C CA . SER A 1 82 ? 8.072 -1.549 4.487 1.00 90.44 82 SER A CA 1
ATOM 656 C C . SER A 1 82 ? 8.755 -1.504 3.115 1.00 90.44 82 SER A C 1
ATOM 658 O O . SER A 1 82 ? 9.950 -1.228 3.029 1.00 90.44 82 SER A O 1
ATOM 660 N N . TYR A 1 83 ? 7.995 -1.680 2.026 1.00 93.69 83 TYR A N 1
ATOM 661 C CA . TYR A 1 83 ? 8.513 -1.570 0.663 1.00 93.69 83 TYR A CA 1
ATOM 662 C C . TYR A 1 83 ? 8.990 -0.158 0.323 1.00 93.69 83 TYR A C 1
ATOM 664 O O . TYR A 1 83 ? 10.021 -0.006 -0.337 1.00 93.69 83 TYR A O 1
ATOM 672 N N . ILE A 1 84 ? 8.251 0.868 0.751 1.00 92.44 84 ILE A N 1
ATOM 673 C CA . ILE A 1 84 ? 8.624 2.269 0.539 1.00 92.44 84 ILE A CA 1
ATOM 674 C C . ILE A 1 84 ? 9.805 2.656 1.412 1.00 92.44 84 ILE A C 1
ATOM 676 O O . ILE A 1 84 ? 10.739 3.262 0.895 1.00 92.44 84 ILE A O 1
ATOM 680 N N . ASP A 1 85 ? 9.800 2.267 2.684 1.00 90.00 85 ASP A N 1
ATOM 681 C CA . ASP A 1 85 ? 10.905 2.537 3.604 1.00 90.00 85 ASP A CA 1
ATOM 682 C C . ASP A 1 85 ? 12.204 1.923 3.082 1.00 90.00 85 ASP A C 1
ATOM 684 O O . ASP A 1 85 ? 13.250 2.573 3.064 1.00 90.00 85 ASP A O 1
ATOM 688 N N . GLU A 1 86 ? 12.144 0.683 2.587 1.00 92.00 86 GLU A N 1
ATOM 689 C CA . GLU A 1 86 ? 13.291 0.027 1.967 1.00 92.00 86 GLU A CA 1
ATOM 690 C C . GLU A 1 86 ? 13.715 0.734 0.668 1.00 92.00 86 GLU A C 1
ATOM 692 O O . GLU A 1 86 ? 14.915 0.904 0.444 1.00 92.00 86 GLU A O 1
ATOM 697 N N . ILE A 1 87 ? 12.777 1.202 -0.166 1.00 92.12 87 ILE A N 1
ATOM 698 C CA . ILE A 1 87 ? 13.112 2.012 -1.348 1.00 92.12 87 ILE A CA 1
ATOM 699 C C . ILE A 1 87 ? 13.848 3.291 -0.914 1.00 92.12 87 ILE A C 1
ATOM 701 O O . ILE A 1 87 ? 14.964 3.520 -1.372 1.00 92.12 87 ILE A O 1
ATOM 705 N N . ILE A 1 88 ? 13.273 4.087 -0.005 1.00 91.12 88 ILE A N 1
ATOM 706 C CA . ILE A 1 88 ? 13.842 5.350 0.502 1.00 91.12 88 ILE A CA 1
ATOM 707 C C . ILE A 1 88 ? 15.235 5.127 1.086 1.00 91.12 88 ILE A C 1
ATOM 709 O O . ILE A 1 88 ? 16.180 5.816 0.704 1.00 91.12 88 ILE A O 1
ATOM 713 N N . LYS A 1 89 ? 15.386 4.121 1.950 1.00 90.69 89 LYS A N 1
ATOM 714 C CA . LYS A 1 89 ? 16.650 3.804 2.621 1.00 90.69 89 LYS A CA 1
ATOM 715 C C . LYS A 1 89 ? 17.780 3.455 1.651 1.00 90.69 89 LYS A C 1
ATOM 717 O O . LYS A 1 89 ? 18.940 3.712 1.960 1.00 90.69 89 LYS A O 1
ATOM 722 N N . ASN A 1 90 ? 17.460 2.842 0.514 1.00 90.19 90 ASN A N 1
ATOM 723 C CA . ASN A 1 90 ? 18.460 2.374 -0.445 1.00 90.19 90 ASN A CA 1
ATOM 724 C C . ASN A 1 90 ? 18.624 3.291 -1.669 1.00 90.19 90 ASN A C 1
ATOM 726 O O . ASN A 1 90 ? 19.441 3.004 -2.547 1.00 90.19 90 ASN A O 1
ATOM 730 N N . ILE A 1 91 ? 17.879 4.396 -1.747 1.00 86.75 91 ILE A N 1
ATOM 731 C CA . ILE A 1 91 ? 18.057 5.389 -2.804 1.00 86.75 91 ILE A CA 1
ATOM 732 C C . ILE A 1 91 ? 19.358 6.158 -2.575 1.00 86.75 91 ILE A C 1
ATOM 734 O O . ILE A 1 91 ? 19.557 6.805 -1.552 1.00 86.75 91 ILE A O 1
ATOM 738 N N . ASN A 1 92 ? 20.209 6.173 -3.598 1.00 88.44 92 ASN A N 1
ATOM 739 C CA . ASN A 1 92 ? 21.293 7.138 -3.716 1.00 88.44 92 ASN A CA 1
ATOM 740 C C . ASN A 1 92 ? 20.926 8.158 -4.803 1.00 88.44 92 ASN A C 1
ATOM 742 O O . ASN A 1 92 ? 21.079 7.880 -5.987 1.00 88.44 92 ASN A O 1
ATOM 746 N N . LEU A 1 93 ? 20.428 9.340 -4.422 1.00 86.38 93 LEU A N 1
ATOM 747 C CA . LEU A 1 93 ? 19.982 10.368 -5.379 1.00 86.38 93 LEU A CA 1
ATOM 748 C C . LEU A 1 93 ? 21.098 10.875 -6.310 1.00 86.38 93 LEU A C 1
ATOM 750 O O . LEU A 1 93 ? 20.805 11.409 -7.386 1.00 86.38 93 LEU A O 1
ATOM 754 N N . ASP A 1 94 ? 22.363 10.731 -5.920 1.00 86.75 94 ASP A N 1
ATOM 755 C CA . ASP A 1 94 ? 23.507 11.194 -6.708 1.00 86.75 94 ASP A CA 1
ATOM 756 C C . ASP A 1 94 ? 23.886 10.219 -7.825 1.00 86.75 94 ASP A C 1
ATOM 758 O O . ASP A 1 94 ? 24.453 10.639 -8.832 1.00 86.75 94 ASP A O 1
ATOM 762 N N . SER A 1 95 ? 23.501 8.943 -7.712 1.00 87.38 95 SER A N 1
ATOM 763 C CA . SER A 1 95 ? 23.698 7.950 -8.776 1.00 87.38 95 SER A CA 1
ATOM 764 C C . SER A 1 95 ? 22.594 7.966 -9.843 1.00 87.38 95 SER A C 1
ATOM 766 O O . SER A 1 95 ? 22.673 7.236 -10.831 1.00 87.38 95 SER A O 1
ATOM 768 N N . ILE A 1 96 ? 21.561 8.798 -9.675 1.00 87.31 96 ILE A N 1
ATOM 769 C CA . ILE A 1 96 ? 20.412 8.860 -10.583 1.00 87.31 96 ILE A CA 1
ATOM 770 C C . ILE A 1 96 ? 20.642 9.931 -11.642 1.00 87.31 96 ILE A C 1
ATOM 772 O O . ILE A 1 96 ? 20.582 11.129 -11.369 1.00 87.31 96 ILE A O 1
ATOM 776 N N . HIS A 1 97 ? 20.853 9.478 -12.876 1.00 87.75 97 HIS A N 1
ATOM 777 C CA . HIS A 1 97 ? 21.089 10.346 -14.032 1.00 87.75 97 HIS A CA 1
ATOM 778 C C . HIS A 1 97 ? 19.804 10.818 -14.726 1.00 87.75 97 HIS A C 1
ATOM 780 O O . HIS A 1 97 ? 19.847 11.733 -15.542 1.00 87.75 97 HIS A O 1
ATOM 786 N N . ASN A 1 98 ? 18.660 10.187 -14.449 1.00 90.50 98 ASN A N 1
ATOM 787 C CA . ASN A 1 98 ? 17.385 10.580 -15.037 1.00 90.50 98 ASN A CA 1
ATOM 788 C C . ASN A 1 98 ? 16.701 11.641 -14.167 1.00 90.50 98 ASN A C 1
ATOM 790 O O . ASN A 1 98 ? 16.234 11.332 -13.072 1.00 90.50 98 ASN A O 1
ATOM 794 N N . ASP A 1 99 ? 16.578 12.867 -14.678 1.00 91.88 99 ASP A N 1
ATOM 795 C CA . ASP A 1 99 ? 15.996 13.990 -13.931 1.00 91.88 99 ASP A CA 1
ATOM 796 C C . ASP A 1 99 ? 14.554 13.740 -13.475 1.00 91.88 99 ASP A C 1
ATOM 798 O O . ASP A 1 99 ? 14.171 14.141 -12.378 1.00 91.88 99 ASP A O 1
ATOM 802 N N . LYS A 1 100 ? 13.747 13.041 -14.285 1.00 90.81 100 LYS A N 1
ATOM 803 C CA . LYS A 1 100 ? 12.354 12.727 -13.929 1.00 90.81 100 LYS A CA 1
ATOM 804 C C . LYS A 1 100 ? 12.283 11.716 -12.792 1.00 90.81 100 LYS A C 1
ATOM 806 O O . LYS A 1 100 ? 11.445 11.861 -11.909 1.00 90.81 100 LYS A O 1
ATOM 811 N N . GLU A 1 101 ? 13.148 10.704 -12.811 1.00 90.62 101 GLU A N 1
ATOM 812 C CA . GLU A 1 101 ? 13.230 9.714 -11.731 1.00 90.62 101 GLU A CA 1
ATOM 813 C C . GLU A 1 101 ? 13.766 10.371 -10.458 1.00 90.62 101 GLU A C 1
ATOM 815 O O . GLU A 1 101 ? 13.185 10.210 -9.388 1.00 90.62 101 GLU A O 1
ATOM 820 N N . LYS A 1 102 ? 14.810 11.199 -10.586 1.00 93.00 102 LYS A N 1
ATOM 821 C CA . LYS A 1 102 ? 15.385 11.953 -9.471 1.00 93.00 102 LYS A CA 1
ATOM 822 C C . LYS A 1 102 ? 14.360 12.885 -8.828 1.00 93.00 102 LYS A C 1
ATOM 824 O O . LYS A 1 102 ? 14.286 12.936 -7.604 1.00 93.00 102 LYS A O 1
ATOM 829 N N . GLN A 1 103 ? 13.560 13.597 -9.625 1.00 93.31 103 GLN A N 1
ATOM 830 C CA . GLN A 1 103 ? 12.504 14.463 -9.099 1.00 93.31 103 GLN A CA 1
ATOM 831 C C . GLN A 1 103 ? 11.406 13.656 -8.405 1.00 93.31 103 GLN A C 1
ATOM 833 O O . GLN A 1 103 ? 11.046 13.975 -7.281 1.00 93.31 103 GLN A O 1
ATOM 838 N N . MET A 1 104 ? 10.932 12.572 -9.022 1.00 93.31 104 MET A N 1
ATOM 839 C CA . MET A 1 104 ? 9.907 11.722 -8.417 1.00 93.31 104 MET A CA 1
ATOM 840 C C . MET A 1 104 ? 10.348 11.136 -7.065 1.00 93.31 104 MET A C 1
ATOM 842 O O . MET A 1 104 ? 9.538 11.030 -6.149 1.00 93.31 104 MET A O 1
ATOM 846 N N . LEU A 1 105 ? 11.631 10.801 -6.911 1.00 92.44 105 LEU A N 1
ATOM 847 C CA . LEU A 1 105 ? 12.174 10.310 -5.644 1.00 92.44 105 LEU A CA 1
ATOM 848 C C . LEU A 1 105 ? 12.340 11.398 -4.587 1.00 92.44 105 LEU A C 1
ATOM 850 O O . LEU A 1 105 ? 12.122 11.125 -3.410 1.00 92.44 105 LEU A O 1
ATOM 854 N N . LYS A 1 106 ? 12.676 12.628 -4.987 1.00 92.44 106 LYS A N 1
ATOM 855 C CA . LYS A 1 106 ? 12.627 13.778 -4.074 1.00 92.44 106 LYS A CA 1
ATOM 856 C C . LYS A 1 106 ? 11.208 14.002 -3.564 1.00 92.44 106 LYS A C 1
ATOM 858 O O . LYS A 1 106 ? 11.026 14.129 -2.361 1.00 92.44 106 LYS A O 1
ATOM 863 N N . ASP A 1 107 ? 10.224 13.967 -4.463 1.00 91.38 107 ASP A N 1
ATOM 864 C CA . ASP A 1 107 ? 8.813 14.122 -4.107 1.00 91.38 107 ASP A CA 1
ATOM 865 C C . ASP A 1 107 ? 8.349 13.000 -3.157 1.00 91.38 107 ASP A C 1
ATOM 867 O O . ASP A 1 107 ? 7.561 13.246 -2.248 1.00 91.38 107 ASP A O 1
ATOM 871 N N . LEU A 1 108 ? 8.845 11.768 -3.342 1.00 90.56 108 LEU A N 1
ATOM 872 C CA . LEU A 1 108 ? 8.566 10.633 -2.454 1.00 90.56 108 LEU A CA 1
ATOM 873 C C . LEU A 1 108 ? 9.135 10.850 -1.043 1.00 90.56 108 LEU A C 1
ATOM 875 O O . LEU A 1 108 ? 8.421 10.634 -0.067 1.00 90.56 108 LEU A O 1
ATOM 879 N N . ILE A 1 109 ? 10.401 11.269 -0.941 1.00 88.94 109 ILE A N 1
ATOM 880 C CA . ILE A 1 109 ? 11.069 11.536 0.343 1.00 88.94 109 ILE A CA 1
ATOM 881 C C . ILE A 1 109 ? 10.378 12.700 1.060 1.00 88.94 109 ILE A C 1
ATOM 883 O O . ILE A 1 109 ? 10.007 12.575 2.220 1.00 88.94 109 ILE A O 1
ATOM 887 N N . GLU A 1 110 ? 10.118 13.799 0.349 1.00 87.25 110 GLU A N 1
ATOM 888 C CA . GLU A 1 110 ? 9.425 14.964 0.903 1.00 87.25 110 GLU A CA 1
ATOM 889 C C . GLU A 1 110 ? 8.009 14.617 1.380 1.00 87.25 110 GLU A C 1
ATOM 891 O O . GLU A 1 110 ? 7.565 15.121 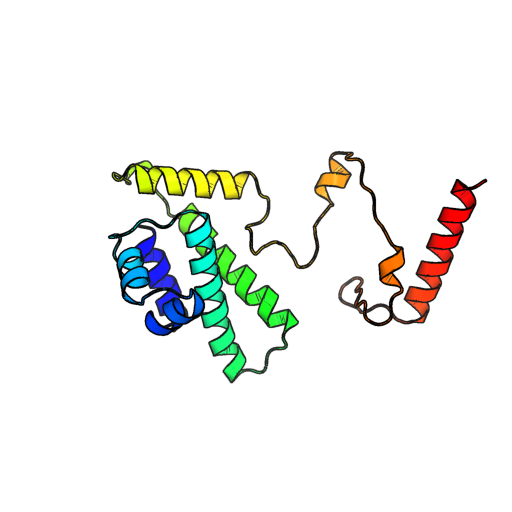2.412 1.00 87.25 110 GLU A O 1
ATOM 896 N N . PHE A 1 111 ? 7.297 13.755 0.646 1.00 82.88 111 PHE A N 1
ATOM 897 C CA . PHE A 1 111 ? 6.003 13.247 1.084 1.00 82.88 111 PHE A CA 1
ATOM 898 C C . PHE A 1 111 ? 6.149 12.494 2.410 1.00 82.88 111 PHE A C 1
ATOM 900 O O . PHE A 1 111 ? 5.474 12.848 3.371 1.00 82.88 111 PHE A O 1
ATOM 907 N N . ASN A 1 112 ? 7.062 11.522 2.477 1.00 78.25 112 ASN A N 1
ATOM 908 C CA . ASN A 1 112 ? 7.293 10.700 3.665 1.00 78.25 112 ASN A CA 1
ATOM 909 C C . ASN A 1 112 ? 7.731 11.512 4.896 1.00 78.25 112 ASN A C 1
ATOM 911 O O . ASN A 1 112 ? 7.332 11.194 6.008 1.00 78.25 112 ASN A O 1
ATOM 915 N N . ASP A 1 113 ? 8.511 12.576 4.710 1.00 74.00 113 ASP A N 1
ATOM 916 C CA . ASP A 1 113 ? 8.962 13.429 5.816 1.00 74.00 113 ASP A CA 1
ATOM 917 C C . ASP A 1 113 ? 7.845 14.346 6.343 1.00 74.00 113 ASP A C 1
ATOM 919 O O . ASP A 1 113 ? 7.785 14.646 7.536 1.00 74.00 113 ASP A O 1
ATOM 923 N N . LYS A 1 114 ? 6.950 14.816 5.461 1.00 69.38 114 LYS A N 1
ATOM 924 C CA . LYS A 1 114 ? 5.821 15.686 5.839 1.00 69.38 114 LYS A CA 1
ATOM 925 C C . LYS A 1 114 ? 4.655 14.917 6.434 1.00 69.38 114 LYS A C 1
ATOM 927 O O . LYS A 1 114 ? 3.905 15.466 7.240 1.00 69.38 114 LYS A O 1
ATOM 932 N N . THR A 1 115 ? 4.450 13.688 5.986 1.00 59.19 115 THR A N 1
ATOM 933 C CA . THR A 1 115 ? 3.375 12.835 6.466 1.00 59.19 115 THR A CA 1
ATOM 934 C C . THR A 1 115 ? 3.975 11.836 7.438 1.00 59.19 115 THR A C 1
ATOM 936 O O . THR A 1 115 ? 4.641 10.905 7.005 1.00 59.19 115 THR A O 1
ATOM 939 N N . SER A 1 116 ? 3.694 11.957 8.739 1.00 58.22 116 SER A N 1
ATOM 940 C CA . SER A 1 116 ? 4.093 10.946 9.738 1.00 58.22 116 SER A CA 1
ATOM 941 C C . SER A 1 116 ? 3.547 9.533 9.443 1.00 58.22 116 SER A C 1
ATOM 943 O O . SER A 1 116 ? 3.822 8.599 10.192 1.00 58.22 116 SER A O 1
ATOM 945 N N . SER A 1 117 ? 2.751 9.374 8.380 1.00 60.72 117 SER A N 1
ATOM 946 C CA . SER A 1 117 ? 2.262 8.113 7.846 1.00 60.72 117 SER A CA 1
ATOM 947 C C . SER A 1 117 ? 2.115 8.158 6.313 1.00 60.72 117 SER A C 1
ATOM 949 O O . SER A 1 117 ? 1.693 9.162 5.741 1.00 60.72 117 SER A O 1
ATOM 951 N N . LEU A 1 118 ? 2.440 7.055 5.628 1.00 67.19 118 LEU A N 1
ATOM 952 C CA . LEU A 1 118 ? 2.187 6.881 4.188 1.00 67.19 118 LEU A CA 1
ATOM 953 C C . LEU A 1 118 ? 0.671 6.864 3.884 1.00 67.19 118 LEU A C 1
ATOM 955 O O . LEU A 1 118 ? -0.126 6.616 4.786 1.00 67.19 118 LEU A O 1
ATOM 959 N N . PRO A 1 119 ? 0.221 7.068 2.627 1.00 65.94 119 PRO A N 1
ATOM 960 C CA . PRO A 1 119 ? -1.204 7.243 2.307 1.00 65.94 119 PRO A CA 1
ATOM 961 C C . PRO A 1 119 ? -2.110 6.072 2.700 1.00 65.94 119 PRO A C 1
ATOM 963 O O . PRO A 1 119 ? -3.266 6.289 3.048 1.00 65.94 119 PRO A O 1
ATOM 966 N N . TRP A 1 120 ? -1.599 4.839 2.645 1.00 65.81 120 TRP A N 1
ATOM 967 C CA . TRP A 1 120 ? -2.299 3.644 3.132 1.00 65.81 120 TRP A CA 1
ATOM 968 C C . TRP A 1 120 ? -2.033 3.386 4.615 1.00 65.81 120 TRP A C 1
ATOM 970 O O . TRP A 1 120 ? -2.789 2.673 5.242 1.00 65.81 120 TRP A O 1
ATOM 980 N N . VAL A 1 121 ? -1.033 4.024 5.225 1.00 52.78 121 VAL A N 1
ATOM 981 C CA . VAL A 1 121 ? -0.888 4.115 6.691 1.00 52.78 121 VAL A CA 1
ATOM 982 C C . VAL A 1 121 ? -1.756 5.255 7.231 1.00 52.78 121 VAL A C 1
ATOM 984 O O . VAL A 1 121 ? -1.550 5.752 8.335 1.00 52.78 121 VAL A O 1
ATOM 987 N N . SER A 1 122 ? -2.807 5.649 6.502 1.00 48.38 122 SER A N 1
ATOM 988 C CA . SER A 1 122 ? -4.021 6.064 7.188 1.00 48.38 122 SER A CA 1
ATOM 989 C C . SER A 1 122 ? -4.549 4.806 7.871 1.00 48.38 122 SER A C 1
ATOM 991 O O . SER A 1 122 ? -5.372 4.049 7.347 1.00 48.38 122 SER A O 1
ATOM 993 N N . THR A 1 123 ? -3.986 4.563 9.044 1.00 45.69 123 THR A N 1
ATOM 994 C CA . THR A 1 123 ? -4.650 3.928 10.156 1.00 45.69 123 THR A CA 1
ATOM 995 C C . THR A 1 123 ? -6.157 4.105 9.990 1.00 45.69 123 THR A C 1
ATOM 997 O O . THR A 1 123 ? -6.658 5.201 9.726 1.00 45.69 123 THR A O 1
ATOM 1000 N N . THR A 1 124 ? -6.907 3.019 10.118 1.00 49.91 124 THR A N 1
ATOM 1001 C CA . THR A 1 124 ? -8.378 3.039 10.197 1.00 49.91 124 THR A CA 1
ATOM 1002 C C . THR A 1 124 ? -8.908 4.054 11.228 1.00 49.91 124 THR A C 1
ATOM 1004 O O . THR A 1 124 ? -10.097 4.365 11.239 1.00 49.91 124 THR A O 1
ATOM 1007 N N . TYR A 1 125 ? -8.020 4.613 12.054 1.00 51.34 125 TYR A N 1
ATOM 1008 C CA . TYR A 1 125 ? -8.177 5.794 12.885 1.00 51.34 125 TYR A CA 1
ATOM 1009 C C . TYR A 1 125 ? -7.387 7.006 12.345 1.00 51.34 125 TYR A C 1
ATOM 1011 O O . TYR A 1 125 ? -6.199 6.917 12.057 1.00 51.34 125 TYR A O 1
ATOM 1019 N N . LYS A 1 126 ? -7.999 8.195 12.296 1.00 61.47 126 LYS A N 1
ATOM 1020 C CA . LYS A 1 126 ? -7.219 9.442 12.251 1.00 61.47 126 LYS A CA 1
ATOM 1021 C C . LYS A 1 126 ? -6.532 9.600 13.612 1.00 61.47 126 LYS A C 1
ATOM 1023 O O . LYS A 1 126 ? -7.225 9.847 14.598 1.00 61.47 126 LYS A O 1
ATOM 1028 N N . ASP A 1 127 ? -5.209 9.471 13.674 1.00 64.69 127 ASP A N 1
ATOM 1029 C CA . ASP A 1 127 ? -4.463 9.879 14.867 1.00 64.69 127 ASP A CA 1
ATOM 1030 C C . ASP A 1 127 ? -4.460 11.412 14.948 1.00 64.69 127 ASP A C 1
ATOM 1032 O O . ASP A 1 127 ? -3.990 12.094 14.040 1.00 64.69 127 ASP A O 1
ATOM 1036 N N . ILE A 1 128 ? -5.053 11.952 16.011 1.00 79.12 128 ILE A N 1
ATOM 1037 C CA . ILE A 1 128 ? -5.129 13.394 16.288 1.00 79.12 128 ILE A CA 1
ATOM 1038 C C . ILE A 1 128 ? -4.226 13.798 17.459 1.00 79.12 128 ILE A C 1
ATOM 1040 O O . ILE A 1 128 ? -4.330 14.916 17.955 1.00 79.12 128 ILE A O 1
ATOM 1044 N N . SER A 1 129 ? -3.349 12.906 17.931 1.00 75.88 129 SER A N 1
ATOM 1045 C CA . SER A 1 129 ? -2.504 13.156 19.105 1.00 75.88 129 SER A CA 1
ATOM 1046 C C . SER A 1 129 ? -1.590 14.363 18.898 1.00 75.88 129 SER A C 1
ATOM 1048 O O . SER A 1 129 ? -1.458 15.192 19.794 1.00 75.88 12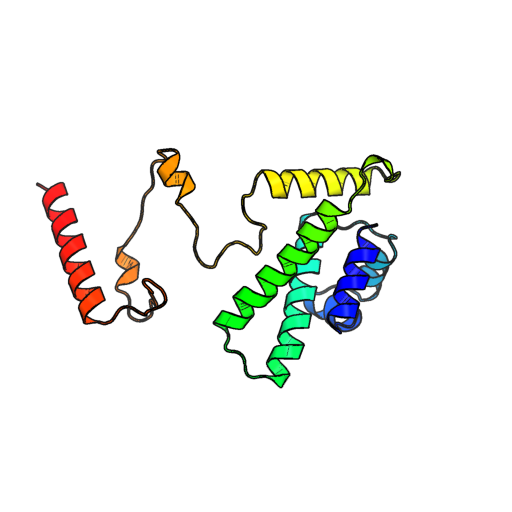9 SER A O 1
ATOM 1050 N N . GLN A 1 130 ? -1.010 14.511 17.703 1.00 71.69 130 GLN A N 1
ATOM 1051 C CA . GLN A 1 130 ? -0.164 15.664 17.377 1.00 71.69 130 GLN A CA 1
ATOM 1052 C C . GLN A 1 130 ? -0.975 16.958 17.228 1.00 71.69 130 GLN A C 1
ATOM 1054 O O . GLN A 1 130 ? -0.551 17.985 17.753 1.00 71.69 130 GLN A O 1
ATOM 1059 N N . ASP A 1 131 ? -2.165 16.906 16.615 1.00 80.69 131 ASP A N 1
ATOM 1060 C CA . ASP A 1 131 ? -3.094 18.048 16.545 1.00 80.69 131 ASP A CA 1
ATOM 1061 C C . ASP A 1 131 ? -3.408 18.567 17.973 1.00 80.69 131 ASP A C 1
ATOM 1063 O O . ASP A 1 131 ? -3.412 19.773 18.227 1.00 80.69 131 ASP A O 1
ATOM 1067 N N . ILE A 1 132 ? -3.604 17.654 18.940 1.00 81.88 132 ILE A N 1
ATOM 1068 C CA . ILE A 1 132 ? -3.839 17.981 20.359 1.00 81.88 132 ILE A CA 1
ATOM 1069 C C . ILE A 1 132 ? -2.590 18.592 21.008 1.00 81.88 132 ILE A C 1
ATOM 1071 O O . ILE A 1 132 ? -2.695 19.632 21.661 1.00 81.88 132 ILE A O 1
ATOM 1075 N N . ILE A 1 133 ? -1.418 17.964 20.844 1.00 81.31 133 ILE A N 1
ATOM 1076 C CA . ILE A 1 133 ? -0.146 18.433 21.428 1.00 81.31 133 ILE A CA 1
ATOM 1077 C C . ILE A 1 133 ? 0.193 19.845 20.935 1.00 81.31 133 ILE A C 1
ATOM 1079 O O . ILE A 1 133 ? 0.642 20.683 21.717 1.00 81.31 133 ILE A O 1
ATOM 1083 N N . ASN A 1 134 ? -0.084 20.127 19.663 1.00 84.56 134 ASN A N 1
ATOM 1084 C CA . ASN A 1 134 ? 0.174 21.420 19.035 1.00 84.56 134 ASN A CA 1
ATOM 1085 C C . ASN A 1 134 ? -0.877 22.492 19.380 1.00 84.56 134 ASN A C 1
ATOM 1087 O O . ASN A 1 134 ? -0.746 23.642 18.959 1.00 84.56 134 ASN A O 1
ATOM 1091 N N . GLY A 1 135 ? -1.908 22.146 20.160 1.00 87.88 135 GLY A N 1
ATOM 1092 C CA . GLY A 1 135 ? -2.935 23.082 20.618 1.00 87.88 135 GLY A CA 1
ATOM 1093 C C . GLY A 1 135 ? -3.955 23.470 19.546 1.00 87.88 135 GLY A C 1
ATOM 1094 O O . GLY A 1 135 ? -4.562 24.542 19.634 1.00 87.88 135 GLY A O 1
ATOM 1095 N N . GLU A 1 136 ? -4.156 22.635 18.525 1.00 88.00 136 GLU A N 1
ATOM 1096 C CA . GLU A 1 136 ? -5.136 22.914 17.482 1.00 88.00 136 GLU A CA 1
ATOM 1097 C C . GLU A 1 136 ? -6.578 22.868 18.011 1.00 88.00 136 GLU A C 1
ATOM 1099 O O . GLU A 1 136 ? -6.937 22.119 18.925 1.00 88.00 136 GLU A O 1
ATOM 1104 N N . LYS A 1 137 ? -7.461 23.672 17.405 1.00 86.06 137 LYS A N 1
ATOM 1105 C CA . LYS A 1 137 ? -8.893 23.650 17.730 1.00 86.06 137 LYS A CA 1
ATOM 1106 C C . LYS A 1 137 ? -9.561 22.442 17.083 1.00 86.06 137 LYS A C 1
ATOM 1108 O O . LYS A 1 137 ? -9.934 22.484 15.912 1.00 86.06 137 LYS A O 1
ATOM 1113 N N . ILE A 1 138 ? -9.789 21.401 17.875 1.00 83.44 138 ILE A N 1
ATOM 1114 C CA . ILE A 1 138 ? -10.416 20.159 17.417 1.00 83.44 138 ILE A CA 1
ATOM 1115 C C . ILE A 1 138 ? -11.902 20.136 17.790 1.00 83.44 138 ILE A C 1
ATOM 1117 O O . ILE A 1 138 ? -12.291 20.421 18.922 1.00 83.44 138 ILE A O 1
ATOM 1121 N N . LYS A 1 139 ? -12.752 19.748 16.832 1.00 81.00 139 LYS A N 1
ATOM 1122 C CA . LYS A 1 139 ? -14.181 19.484 17.049 1.00 81.00 139 LYS A CA 1
ATOM 1123 C C . LYS A 1 139 ? -14.465 18.001 16.829 1.00 81.00 139 LYS A C 1
ATOM 1125 O O . LYS A 1 139 ? -14.336 17.518 15.708 1.00 81.00 139 LYS A O 1
ATOM 1130 N N . ILE A 1 140 ? -14.914 17.304 17.873 1.00 80.56 140 ILE A N 1
ATOM 1131 C CA . ILE A 1 140 ? -15.275 15.879 17.814 1.00 80.56 140 ILE A CA 1
ATOM 1132 C C . ILE A 1 140 ? -16.795 15.736 17.944 1.00 80.56 140 ILE A C 1
ATOM 1134 O O . ILE A 1 140 ? -17.393 16.245 18.892 1.00 80.56 140 ILE A O 1
ATOM 1138 N N . ASN A 1 141 ? -17.433 15.049 16.990 1.00 78.31 141 ASN A N 1
ATOM 1139 C CA . ASN A 1 141 ? -18.846 14.683 17.090 1.00 78.31 141 ASN A CA 1
ATOM 1140 C C . ASN A 1 141 ? -18.978 13.258 17.640 1.00 78.31 141 ASN A C 1
ATOM 1142 O O . ASN A 1 141 ? -18.685 12.291 16.942 1.00 78.31 141 ASN A O 1
ATOM 1146 N N . LEU A 1 142 ? -19.452 13.151 18.880 1.00 82.50 142 LEU A N 1
ATOM 1147 C CA . LEU A 1 142 ? -19.603 11.883 19.590 1.00 82.50 142 LEU A CA 1
ATOM 1148 C C . LEU A 1 142 ? -20.989 11.241 19.416 1.00 82.50 142 LEU A C 1
ATOM 1150 O O . LEU A 1 142 ? -21.182 10.125 19.865 1.00 82.50 142 LEU A O 1
ATOM 1154 N N . ASP A 1 143 ? -21.954 11.867 18.735 1.00 77.56 143 ASP A N 1
ATOM 1155 C CA . ASP A 1 143 ? -23.313 11.302 18.614 1.00 77.56 143 ASP A CA 1
ATOM 1156 C C . ASP A 1 143 ? -23.349 9.990 17.816 1.00 77.56 143 ASP A C 1
ATOM 1158 O O . ASP A 1 143 ? -24.258 9.172 17.956 1.00 77.56 143 ASP A O 1
ATOM 1162 N N . TYR A 1 144 ? -22.356 9.780 16.954 1.00 74.00 144 TYR A N 1
ATOM 1163 C CA . TYR A 1 144 ? -22.288 8.603 16.100 1.00 74.00 144 TYR A CA 1
ATOM 1164 C C . TYR A 1 144 ? -21.865 7.341 16.850 1.00 74.00 144 TYR A C 1
ATOM 1166 O O . TYR A 1 144 ? -22.222 6.257 16.395 1.00 74.00 144 TYR A O 1
ATOM 1174 N N . ILE A 1 145 ? -21.177 7.463 17.994 1.00 75.62 145 ILE A N 1
ATOM 1175 C CA . ILE A 1 145 ? -20.628 6.314 18.733 1.00 75.62 145 ILE A CA 1
ATOM 1176 C C . ILE A 1 145 ? -21.710 5.424 19.357 1.00 75.62 145 ILE A C 1
ATOM 1178 O O . ILE A 1 145 ? -21.464 4.259 19.633 1.00 75.62 145 ILE A O 1
ATOM 1182 N N . PHE A 1 146 ? -22.923 5.958 19.523 1.00 74.94 146 PHE A N 1
ATOM 1183 C CA . PHE A 1 146 ? -24.069 5.266 20.120 1.00 74.94 146 PHE A CA 1
ATOM 1184 C C . PHE A 1 146 ? -24.973 4.571 19.091 1.00 74.94 146 PHE A C 1
ATOM 1186 O O . PHE A 1 146 ? -26.042 4.060 19.426 1.00 74.94 146 PHE A O 1
ATOM 1193 N N . ARG A 1 147 ? -24.595 4.567 17.807 1.00 74.12 147 ARG A N 1
ATOM 1194 C CA . ARG A 1 147 ? -25.365 3.885 16.757 1.00 74.12 147 ARG A CA 1
ATOM 1195 C C . ARG A 1 147 ? -25.084 2.380 16.778 1.00 74.12 147 ARG A C 1
ATOM 1197 O O . ARG A 1 147 ? -23.957 1.961 17.010 1.00 74.12 147 ARG A O 1
ATOM 1204 N N . LYS A 1 148 ? -26.099 1.571 16.442 1.00 55.12 148 LYS A N 1
ATOM 1205 C CA . LYS A 1 148 ? -26.136 0.097 16.610 1.00 55.12 148 LYS A CA 1
ATOM 1206 C C . LYS A 1 148 ? -24.995 -0.730 15.986 1.00 55.12 148 LYS A C 1
ATOM 1208 O O . LYS A 1 148 ? -24.926 -1.916 16.271 1.00 55.12 148 LYS A O 1
ATOM 1213 N N . ASN A 1 149 ? -24.111 -0.143 15.180 1.00 59.09 149 ASN A N 1
ATOM 1214 C CA . ASN A 1 149 ? -23.073 -0.870 14.438 1.00 59.09 149 ASN A CA 1
ATOM 1215 C C . ASN A 1 149 ? -21.658 -0.309 14.660 1.00 59.09 149 ASN A C 1
ATOM 1217 O O . ASN A 1 149 ? -20.768 -0.557 13.849 1.00 59.09 149 ASN A O 1
ATOM 1221 N N . VAL A 1 150 ? -21.445 0.486 15.709 1.00 63.06 150 VAL A N 1
ATOM 1222 C CA . VAL A 1 150 ? -20.119 1.030 16.009 1.00 63.06 150 VAL A CA 1
ATOM 1223 C C . VAL A 1 150 ? -19.341 0.051 16.886 1.00 63.06 150 VAL A C 1
ATOM 1225 O O . VAL A 1 150 ? -19.748 -0.244 18.005 1.00 63.06 150 VAL A O 1
ATOM 1228 N N . LYS A 1 151 ? -18.208 -0.443 16.374 1.00 69.56 151 LYS A N 1
ATOM 1229 C CA . LYS A 1 151 ? -17.237 -1.235 17.137 1.00 69.56 151 LYS A CA 1
ATOM 1230 C C . LYS A 1 151 ? -16.167 -0.293 17.692 1.00 69.56 151 LYS A C 1
ATOM 1232 O O . LYS A 1 151 ? -15.256 0.092 16.966 1.00 69.56 151 LYS A O 1
ATOM 1237 N N . ILE A 1 152 ? -16.301 0.115 18.951 1.00 78.81 152 ILE A N 1
ATOM 1238 C CA . ILE A 1 152 ? -15.245 0.842 19.671 1.00 78.81 152 ILE A CA 1
ATOM 1239 C C . ILE A 1 152 ? -14.548 -0.133 20.600 1.00 78.81 152 ILE A C 1
ATOM 1241 O O . ILE A 1 152 ? -15.208 -0.900 21.302 1.00 78.81 152 ILE A O 1
ATOM 1245 N N . THR A 1 153 ? -13.221 -0.074 20.602 1.00 78.38 153 THR A N 1
ATOM 1246 C CA . THR A 1 153 ? -12.375 -0.859 21.493 1.00 78.38 153 THR A CA 1
ATOM 1247 C C . THR A 1 153 ? -11.533 0.053 22.373 1.00 78.38 153 THR A C 1
ATOM 1249 O O . THR A 1 153 ? -11.009 1.053 21.882 1.00 78.38 153 THR A O 1
ATOM 1252 N N . ILE A 1 154 ? -11.349 -0.319 23.635 1.00 79.00 154 ILE A N 1
ATOM 1253 C CA . ILE A 1 154 ? -10.343 0.261 24.532 1.00 79.00 154 ILE A CA 1
ATOM 1254 C C . ILE A 1 154 ? -9.377 -0.863 24.892 1.00 79.00 154 ILE A C 1
ATOM 1256 O O . ILE A 1 154 ? -9.816 -1.952 25.252 1.00 79.00 154 ILE A O 1
ATOM 1260 N N . ASP A 1 155 ? -8.077 -0.630 24.705 1.00 78.00 155 ASP A N 1
ATOM 1261 C CA . ASP A 1 155 ? -7.021 -1.626 24.943 1.00 78.00 155 ASP A CA 1
ATOM 1262 C C . ASP A 1 155 ? -7.288 -2.981 24.256 1.00 78.00 155 ASP A C 1
ATOM 1264 O O . ASP A 1 155 ? -7.046 -4.057 24.799 1.00 78.00 155 ASP A O 1
ATOM 1268 N N . GLY A 1 156 ? -7.837 -2.924 23.036 1.00 70.31 156 GLY A N 1
ATOM 1269 C CA . GLY A 1 156 ? -8.176 -4.098 22.226 1.00 70.31 156 GLY A CA 1
ATOM 1270 C C . GLY A 1 156 ? -9.470 -4.818 22.626 1.00 70.31 156 GLY A C 1
ATOM 1271 O O . GLY A 1 156 ? -9.869 -5.758 21.943 1.00 70.31 156 GLY A O 1
ATOM 1272 N N . GLN A 1 157 ? -10.165 -4.379 23.678 1.00 79.44 157 GLN A N 1
ATOM 1273 C CA . GLN A 1 157 ? -11.436 -4.961 24.111 1.00 79.44 157 GLN A CA 1
ATOM 1274 C C . GLN A 1 157 ? -12.618 -4.129 23.625 1.00 79.44 157 GLN A C 1
ATOM 1276 O O . GLN A 1 157 ? -12.644 -2.912 23.801 1.00 79.44 157 GLN A O 1
ATOM 1281 N N . ALA A 1 158 ? -13.605 -4.781 23.009 1.00 84.25 158 ALA A N 1
ATOM 1282 C CA . ALA A 1 158 ? -14.818 -4.115 22.547 1.00 84.25 158 ALA A CA 1
ATOM 1283 C C . ALA A 1 158 ? -15.658 -3.620 23.730 1.00 84.25 158 ALA A C 1
ATOM 1285 O O . ALA A 1 158 ? -15.874 -4.358 24.690 1.00 84.25 158 ALA A O 1
ATOM 1286 N N . LEU A 1 159 ? -16.167 -2.391 23.629 1.00 87.06 159 LEU A N 1
ATOM 1287 C CA . LEU A 1 159 ? -17.070 -1.838 24.633 1.00 87.06 159 LEU A CA 1
ATOM 1288 C C . LEU A 1 159 ? -18.382 -2.622 24.684 1.00 87.06 159 LEU A C 1
ATOM 1290 O O . LEU A 1 159 ? -18.998 -2.916 23.654 1.00 87.06 159 LEU A O 1
ATOM 1294 N N . THR A 1 160 ? -18.833 -2.916 25.898 1.00 88.12 160 THR A N 1
ATOM 1295 C CA . THR A 1 160 ? -20.133 -3.537 26.150 1.00 88.12 160 THR A CA 1
ATOM 1296 C C . THR A 1 160 ? -21.269 -2.516 26.025 1.00 88.12 160 THR A C 1
ATOM 1298 O O . THR A 1 160 ? -21.063 -1.304 25.932 1.00 88.12 160 THR A O 1
ATOM 1301 N N . THR A 1 161 ? -22.518 -2.991 26.052 1.00 84.88 161 THR A N 1
ATOM 1302 C CA . THR A 1 161 ? -23.688 -2.092 26.096 1.00 84.88 161 THR A CA 1
ATOM 1303 C C . THR A 1 161 ? -23.707 -1.234 27.367 1.00 84.88 161 THR A C 1
ATOM 1305 O O . THR A 1 161 ? -24.136 -0.080 27.327 1.00 84.88 161 THR A O 1
ATOM 1308 N N . GLU A 1 162 ? -23.212 -1.770 28.481 1.00 89.75 162 GLU A N 1
ATOM 1309 C CA . GLU A 1 162 ? -23.109 -1.061 29.759 1.00 89.75 162 GLU A CA 1
ATOM 1310 C C . GLU A 1 162 ? -22.064 0.058 29.681 1.00 89.75 162 GLU A C 1
ATOM 1312 O O . GLU A 1 162 ? -22.366 1.193 30.053 1.00 89.75 162 GLU A O 1
ATOM 1317 N N . ASP A 1 163 ? -20.899 -0.213 29.083 1.00 90.12 163 ASP A N 1
ATOM 1318 C CA . ASP A 1 163 ? -19.854 0.796 28.858 1.00 90.12 163 ASP A CA 1
ATOM 1319 C C . ASP A 1 163 ? -20.350 1.943 27.971 1.00 90.12 163 ASP A C 1
ATOM 1321 O O . ASP A 1 163 ? -20.151 3.119 28.283 1.00 90.12 163 ASP A O 1
ATOM 1325 N N . LEU A 1 164 ? -21.050 1.614 26.879 1.00 87.19 164 LEU A N 1
ATOM 1326 C CA . LEU A 1 164 ? -21.639 2.612 25.984 1.00 87.19 164 LEU A CA 1
ATOM 1327 C C . LEU A 1 164 ? -22.695 3.463 26.703 1.00 87.19 164 LEU A C 1
ATOM 1329 O O . LEU A 1 164 ? -22.768 4.671 26.480 1.00 87.19 164 LEU A O 1
ATOM 1333 N N . THR A 1 165 ? -23.477 2.858 27.598 1.00 87.44 165 THR A N 1
ATOM 1334 C CA . THR A 1 165 ? -24.481 3.573 28.399 1.00 87.44 165 THR A CA 1
ATOM 1335 C C . THR A 1 165 ? -23.817 4.523 29.397 1.00 87.44 165 THR A C 1
ATOM 1337 O O . THR A 1 165 ? -24.201 5.690 29.493 1.00 87.44 165 THR A O 1
ATOM 1340 N N . ALA A 1 166 ? -22.781 4.065 30.104 1.00 92.00 166 ALA A N 1
ATOM 1341 C CA . ALA A 1 166 ? -22.0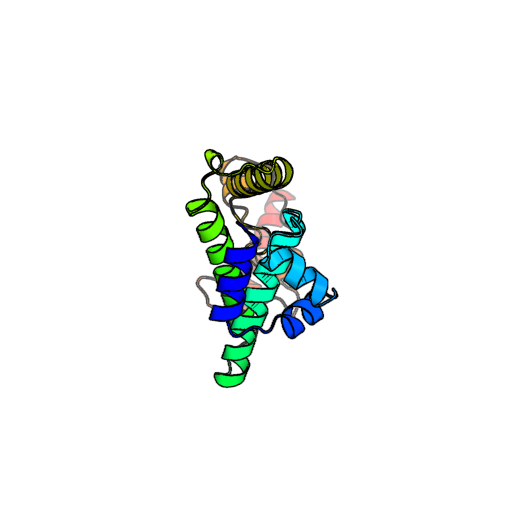14 4.897 31.028 1.00 92.00 166 ALA A CA 1
ATOM 1342 C C . ALA A 1 166 ? -21.351 6.083 30.306 1.00 92.00 166 ALA A C 1
ATOM 1344 O O . ALA A 1 166 ? -21.412 7.224 30.775 1.00 92.00 166 ALA A O 1
ATOM 1345 N N . LEU A 1 167 ? -20.783 5.833 29.123 1.00 89.56 167 LEU A N 1
ATOM 1346 C CA . LEU A 1 167 ? -20.196 6.863 28.272 1.00 89.56 167 LEU A CA 1
ATOM 1347 C C . LEU A 1 167 ? -21.242 7.888 27.811 1.00 89.56 167 LEU A C 1
ATOM 1349 O O . LEU A 1 167 ? -20.969 9.090 27.821 1.00 89.56 167 LEU A O 1
ATOM 1353 N N . GLN A 1 168 ? -22.448 7.441 27.451 1.00 89.06 168 GLN A N 1
ATOM 1354 C CA . GLN A 1 168 ? -23.547 8.333 27.079 1.00 89.06 168 GLN A CA 1
ATOM 1355 C C . GLN A 1 168 ? -23.918 9.276 28.227 1.00 89.06 168 GLN A C 1
ATOM 1357 O O . GLN A 1 168 ? -23.967 10.492 28.026 1.00 89.06 168 GLN A O 1
ATOM 1362 N N . ILE A 1 169 ? -24.096 8.735 29.436 1.00 92.06 169 ILE A N 1
ATOM 1363 C CA . ILE A 1 169 ? -24.420 9.520 30.637 1.00 92.06 169 ILE A CA 1
ATOM 1364 C C . ILE A 1 169 ? -23.339 10.574 30.905 1.00 92.06 169 ILE A C 1
ATOM 1366 O O . ILE A 1 169 ? -23.649 11.741 31.161 1.00 92.06 169 ILE A O 1
ATOM 1370 N N . LEU A 1 170 ? -22.061 10.191 30.811 1.00 92.50 170 LEU A N 1
ATOM 1371 C CA . LEU A 1 170 ? -20.940 11.111 31.003 1.00 92.50 170 LEU A CA 1
ATOM 1372 C C . LEU A 1 170 ? -20.983 12.277 30.003 1.00 92.50 170 LEU A C 1
ATOM 1374 O O . LEU A 1 170 ? -20.849 13.439 30.398 1.00 92.50 170 LEU A O 1
ATOM 1378 N N . ILE A 1 171 ? -21.184 11.982 28.715 1.00 90.19 171 ILE A N 1
ATOM 1379 C CA . ILE A 1 171 ? -21.236 12.998 27.656 1.00 90.19 171 ILE A CA 1
ATOM 1380 C C . ILE A 1 171 ? -22.421 13.943 27.860 1.00 90.19 171 ILE A C 1
ATOM 1382 O O . ILE A 1 171 ? -22.270 15.161 27.727 1.00 90.19 171 ILE A O 1
ATOM 1386 N N . GLU A 1 172 ? -23.593 13.412 28.198 1.00 89.88 172 GLU A N 1
ATOM 1387 C CA . GLU A 1 172 ? -24.779 14.215 28.499 1.00 89.88 172 GLU A CA 1
ATOM 1388 C C . GLU A 1 172 ? -24.549 15.129 29.712 1.00 89.88 172 GLU A C 1
ATOM 1390 O O . GLU A 1 172 ? -24.888 16.315 29.661 1.00 89.88 172 GLU A O 1
ATOM 1395 N N . GLY A 1 173 ? -23.880 14.627 30.754 1.00 93.50 173 GLY A N 1
ATOM 1396 C CA . GLY A 1 173 ? -23.488 15.407 31.928 1.00 93.50 173 GLY A CA 1
ATOM 1397 C C . GLY A 1 173 ? -22.476 16.520 31.629 1.00 93.50 173 GLY A C 1
ATOM 1398 O O . GLY A 1 173 ? -22.552 17.603 32.206 1.00 93.50 173 GLY A O 1
ATOM 1399 N N . ILE A 1 174 ? -21.535 16.304 30.706 1.00 91.69 174 ILE A N 1
ATOM 1400 C CA . ILE A 1 174 ? -20.641 17.373 30.230 1.00 91.69 174 ILE A CA 1
ATOM 1401 C C . ILE A 1 174 ? -21.452 18.421 29.459 1.00 91.69 174 ILE A C 1
ATOM 1403 O O . ILE A 1 174 ? -21.328 19.617 29.723 1.00 91.69 174 ILE A O 1
ATOM 1407 N N . ARG A 1 175 ? -22.318 17.987 28.534 1.00 89.38 175 ARG A N 1
ATOM 1408 C CA . ARG A 1 175 ? -23.151 18.882 27.713 1.00 89.38 175 ARG A CA 1
ATOM 1409 C C . ARG A 1 175 ? -24.063 19.768 28.555 1.00 89.38 175 ARG A C 1
ATOM 1411 O O . ARG A 1 175 ? -24.252 20.925 28.193 1.00 89.38 175 ARG A O 1
ATOM 1418 N N . SER A 1 176 ? -24.630 19.248 29.641 1.00 90.81 176 SER A N 1
ATOM 1419 C CA . SER A 1 176 ? -25.515 20.025 30.512 1.00 90.81 176 SER A CA 1
ATOM 1420 C C . SER A 1 176 ? -24.772 21.152 31.233 1.00 90.81 176 SER A C 1
ATOM 1422 O O . SER A 1 176 ? -25.259 22.278 31.225 1.00 90.81 176 SER A O 1
ATOM 1424 N N . ARG A 1 177 ? -23.556 20.900 31.742 1.00 90.88 177 ARG A N 1
ATOM 1425 C CA . ARG A 1 177 ? -22.714 21.920 32.402 1.00 90.88 177 ARG A CA 1
ATOM 1426 C C . ARG A 1 177 ? -22.285 23.068 31.492 1.00 90.88 177 ARG A C 1
ATOM 1428 O O . ARG A 1 177 ? -22.021 24.155 31.978 1.00 90.88 177 ARG A O 1
ATOM 1435 N N . HIS A 1 178 ? -22.183 22.828 30.188 1.00 79.31 178 HIS A N 1
ATOM 1436 C CA . HIS A 1 178 ? -21.826 23.869 29.217 1.00 79.31 178 HIS A CA 1
ATOM 1437 C C . HIS A 1 178 ? -23.035 24.642 28.672 1.00 79.31 178 HIS A C 1
ATOM 1439 O O . HIS A 1 178 ? -22.850 25.609 27.937 1.00 79.31 178 HIS A O 1
ATOM 1445 N N . LYS A 1 179 ? -24.262 24.203 28.980 1.00 71.88 179 LYS A N 1
ATOM 1446 C CA . LYS A 1 179 ? -25.502 24.905 28.615 1.00 71.88 179 LYS A CA 1
ATOM 1447 C C . LYS A 1 179 ? -26.053 25.786 29.745 1.00 71.88 179 LYS A C 1
ATOM 1449 O O . LYS A 1 179 ? -26.958 26.569 29.465 1.00 71.88 179 LYS A O 1
ATOM 1454 N N . SER A 1 180 ? -25.553 25.638 30.977 1.00 51.47 180 SER A N 1
ATOM 1455 C CA . SER A 1 180 ? -25.833 26.512 32.130 1.00 51.47 180 SER A CA 1
ATOM 1456 C C . SER A 1 180 ? -24.849 27.668 32.198 1.00 51.47 180 SER A C 1
ATOM 1458 O O . SER A 1 180 ? -25.290 28.788 32.518 1.00 51.47 180 SER A O 1
#